Protein AF-A0A6J5DGI9-F1 (afdb_monomer_lite)

Structure (mmCIF, N/CA/C/O backbone):
data_AF-A0A6J5DGI9-F1
#
_entry.id   AF-A0A6J5DGI9-F1
#
loop_
_atom_site.group_PDB
_atom_site.id
_atom_site.type_symbol
_atom_site.label_atom_id
_atom_site.label_alt_id
_atom_site.label_comp_id
_atom_site.label_asym_id
_atom_site.label_entity_id
_atom_site.label_seq_id
_atom_site.pdbx_PDB_ins_code
_atom_site.Cartn_x
_atom_site.Cartn_y
_atom_site.Cartn_z
_atom_site.occupancy
_atom_site.B_iso_or_equiv
_atom_site.auth_seq_id
_atom_site.auth_comp_id
_atom_site.auth_asym_id
_atom_site.auth_atom_id
_atom_site.pdbx_PDB_model_num
ATOM 1 N N . MET A 1 1 ? -1.933 -0.651 -17.925 1.00 82.00 1 MET A N 1
ATOM 2 C CA . MET A 1 1 ? -2.282 -0.351 -16.519 1.00 82.00 1 MET A CA 1
ATOM 3 C C . MET A 1 1 ? -2.747 -1.641 -15.861 1.00 82.00 1 MET A C 1
ATOM 5 O O . MET A 1 1 ? -3.603 -2.305 -16.431 1.00 82.00 1 MET A O 1
ATOM 9 N N . LYS A 1 2 ? -2.146 -2.036 -14.734 1.00 87.12 2 LYS A N 1
ATOM 10 C CA . LYS A 1 2 ? -2.450 -3.298 -14.034 1.00 87.12 2 LYS A CA 1
ATOM 11 C C . LYS A 1 2 ? -3.184 -2.991 -12.734 1.00 87.12 2 LYS A C 1
ATOM 13 O O . LYS A 1 2 ? -2.686 -2.199 -11.944 1.00 87.12 2 LYS A O 1
ATOM 18 N N . THR A 1 3 ? -4.339 -3.611 -12.508 1.00 91.69 3 THR A N 1
ATOM 19 C CA . THR A 1 3 ? -5.128 -3.423 -11.282 1.00 91.69 3 THR A CA 1
ATOM 20 C C . THR A 1 3 ? -5.206 -4.725 -10.499 1.00 91.69 3 THR A C 1
ATOM 22 O O . THR A 1 3 ? -5.517 -5.772 -11.059 1.00 91.69 3 THR A O 1
ATOM 25 N N . ILE A 1 4 ? -4.942 -4.652 -9.199 1.00 93.19 4 ILE A N 1
ATOM 26 C CA . ILE A 1 4 ? -4.924 -5.781 -8.271 1.00 93.19 4 ILE A CA 1
ATOM 27 C C . ILE A 1 4 ? -5.866 -5.451 -7.114 1.00 93.19 4 ILE A C 1
ATOM 29 O O . ILE A 1 4 ? -5.855 -4.335 -6.598 1.00 93.19 4 ILE A O 1
ATOM 33 N N . ARG A 1 5 ? -6.696 -6.413 -6.709 1.00 92.19 5 ARG A N 1
ATOM 34 C CA . ARG A 1 5 ? -7.586 -6.282 -5.549 1.00 92.19 5 ARG A CA 1
ATOM 35 C C . ARG A 1 5 ? -7.073 -7.159 -4.419 1.00 92.19 5 ARG A C 1
ATOM 37 O O . ARG A 1 5 ? -6.754 -8.323 -4.637 1.00 92.19 5 ARG A O 1
ATOM 44 N N . LEU A 1 6 ? -6.993 -6.587 -3.228 1.00 91.94 6 LEU A N 1
ATOM 45 C CA . LEU A 1 6 ? -6.454 -7.208 -2.026 1.00 91.94 6 LEU A CA 1
ATOM 46 C C . LEU A 1 6 ? -7.403 -6.936 -0.857 1.00 91.94 6 LEU A C 1
ATOM 48 O O . LEU A 1 6 ? -8.156 -5.962 -0.864 1.00 91.94 6 LEU A O 1
ATOM 52 N N . LYS A 1 7 ? -7.342 -7.782 0.169 1.00 89.62 7 LYS A N 1
ATOM 53 C CA . LYS A 1 7 ? -8.026 -7.554 1.444 1.00 89.62 7 LYS A CA 1
ATOM 54 C C . LYS A 1 7 ? -6.990 -7.584 2.559 1.00 89.62 7 LYS A C 1
ATOM 56 O O . LYS A 1 7 ? -6.210 -8.533 2.631 1.00 89.62 7 LYS A O 1
ATOM 61 N N . ARG A 1 8 ? -6.955 -6.551 3.401 1.00 84.81 8 ARG A N 1
ATOM 62 C CA . ARG A 1 8 ? -5.990 -6.425 4.503 1.00 84.81 8 ARG A CA 1
ATOM 63 C C . ARG A 1 8 ? -6.703 -5.881 5.732 1.00 84.81 8 ARG A C 1
ATOM 65 O O . ARG A 1 8 ? -7.343 -4.847 5.635 1.00 84.81 8 ARG A O 1
ATOM 72 N N . ASP A 1 9 ? -6.647 -6.599 6.849 1.00 82.38 9 ASP A N 1
ATOM 73 C CA . ASP A 1 9 ? -7.296 -6.213 8.115 1.00 82.38 9 ASP A CA 1
ATOM 74 C C . ASP A 1 9 ? -8.794 -5.862 7.976 1.00 82.38 9 ASP A C 1
ATOM 76 O O . ASP A 1 9 ? -9.307 -4.973 8.644 1.00 82.38 9 ASP A O 1
ATOM 80 N N . GLY A 1 10 ? -9.507 -6.533 7.063 1.00 83.19 10 GLY A N 1
ATOM 81 C CA . GLY A 1 10 ? -10.918 -6.241 6.768 1.00 83.19 10 GLY A CA 1
ATOM 82 C C . GLY A 1 10 ? -11.154 -5.078 5.792 1.00 83.19 10 GLY A C 1
ATOM 83 O O . GLY A 1 10 ? -12.268 -4.936 5.294 1.00 83.19 10 GLY A O 1
ATOM 84 N N . VAL A 1 11 ? -10.113 -4.321 5.437 1.00 86.94 11 VAL A N 1
ATOM 85 C CA . VAL A 1 11 ? -10.137 -3.232 4.451 1.00 86.94 11 VAL A CA 1
ATOM 86 C C . VAL A 1 11 ? -9.982 -3.795 3.041 1.00 86.94 11 VAL A C 1
ATOM 88 O O . VAL A 1 11 ? -9.111 -4.630 2.773 1.00 86.94 11 VAL A O 1
ATOM 91 N N . THR A 1 12 ? -10.829 -3.329 2.126 1.00 92.31 12 THR A N 1
ATOM 92 C CA . THR A 1 12 ? -10.716 -3.644 0.698 1.00 92.31 12 THR A CA 1
ATOM 93 C C . THR A 1 12 ? -9.734 -2.672 0.066 1.00 92.31 12 THR A C 1
ATOM 95 O O . THR A 1 12 ? -9.912 -1.464 0.188 1.00 92.31 12 THR A O 1
ATOM 98 N N . VAL A 1 13 ? -8.700 -3.189 -0.597 1.00 92.94 13 VAL A N 1
ATOM 99 C CA . VAL A 1 13 ? -7.647 -2.381 -1.215 1.00 92.94 13 VAL A CA 1
ATOM 100 C C . VAL A 1 13 ? -7.576 -2.666 -2.711 1.00 92.94 13 VAL A C 1
ATOM 102 O O . VAL A 1 13 ? -7.473 -3.819 -3.132 1.00 92.94 13 VAL A O 1
ATOM 105 N N . ARG A 1 14 ? -7.591 -1.616 -3.526 1.00 93.56 14 ARG A N 1
ATOM 106 C CA . ARG A 1 14 ? -7.374 -1.664 -4.969 1.00 93.56 14 ARG A CA 1
ATOM 107 C C . ARG A 1 14 ? -6.048 -0.988 -5.288 1.00 93.56 14 ARG A C 1
ATOM 109 O O . ARG A 1 14 ? -5.883 0.198 -5.064 1.00 93.56 14 ARG A O 1
ATOM 116 N N . VAL A 1 15 ? -5.112 -1.742 -5.845 1.00 92.69 15 VAL A N 1
ATOM 117 C CA . VAL A 1 15 ? -3.799 -1.246 -6.266 1.00 92.69 15 VAL A CA 1
ATOM 118 C C . VAL A 1 15 ? -3.794 -1.138 -7.782 1.00 92.69 15 VAL A C 1
ATOM 120 O O . VAL A 1 15 ? -3.960 -2.143 -8.469 1.00 92.69 15 VAL A O 1
ATOM 123 N N . SER A 1 16 ? -3.604 0.062 -8.314 1.00 92.62 16 SER A N 1
ATOM 124 C CA . SER A 1 16 ? -3.500 0.331 -9.745 1.00 92.62 16 SER A CA 1
ATOM 125 C C . SER A 1 16 ? -2.090 0.813 -10.077 1.00 92.62 16 SER A C 1
ATOM 127 O O . SER A 1 16 ? -1.633 1.834 -9.576 1.00 92.62 16 SER A O 1
ATOM 129 N N . VAL A 1 17 ? -1.395 0.061 -10.926 1.00 90.56 17 VAL A N 1
ATOM 130 C CA . VAL A 1 17 ? -0.032 0.354 -11.378 1.00 90.56 17 VAL A CA 1
ATOM 131 C C . VAL A 1 17 ? -0.098 0.883 -12.805 1.00 90.56 17 VAL A C 1
ATOM 133 O O . VAL A 1 17 ? -0.455 0.161 -13.750 1.00 90.56 17 VAL A O 1
ATOM 136 N N . ALA A 1 18 ? 0.207 2.164 -12.951 1.00 89.69 18 ALA A N 1
ATOM 137 C CA . ALA A 1 18 ? 0.423 2.828 -14.224 1.00 89.69 18 ALA A CA 1
ATOM 138 C C . ALA A 1 18 ? 1.920 2.757 -14.605 1.00 89.69 18 ALA A C 1
ATOM 140 O O . ALA A 1 18 ? 2.731 2.247 -13.833 1.00 89.69 18 ALA A O 1
ATOM 141 N N . PRO A 1 19 ? 2.321 3.231 -15.799 1.00 86.94 19 PRO A N 1
ATOM 142 C CA . PRO A 1 19 ? 3.721 3.176 -16.227 1.00 86.94 19 PRO A CA 1
ATOM 143 C C . PRO A 1 19 ? 4.695 3.900 -15.285 1.00 86.94 19 PRO A C 1
ATOM 145 O O . PRO A 1 19 ? 5.811 3.432 -15.089 1.00 86.94 19 PRO A O 1
ATOM 148 N N . SER A 1 20 ? 4.279 5.013 -14.678 1.00 89.31 20 SER A N 1
ATOM 149 C CA . SER A 1 20 ? 5.117 5.841 -13.799 1.00 89.31 20 SER A CA 1
ATOM 150 C C . SER A 1 20 ? 4.519 6.091 -12.414 1.00 89.31 20 SER A C 1
ATOM 152 O O . SER A 1 20 ? 5.219 6.614 -11.543 1.00 89.31 20 SER A O 1
ATOM 154 N N . THR A 1 21 ? 3.256 5.720 -12.191 1.00 91.44 21 THR A N 1
ATOM 155 C CA . THR A 1 21 ? 2.521 6.013 -10.959 1.00 91.44 21 THR A CA 1
ATOM 156 C C . THR A 1 21 ? 1.879 4.768 -10.359 1.00 91.44 21 THR A C 1
ATOM 158 O O . THR A 1 21 ? 1.408 3.866 -11.053 1.00 91.44 21 THR A O 1
ATOM 161 N N . LEU A 1 22 ? 1.852 4.736 -9.030 1.00 91.94 22 LEU A N 1
ATOM 162 C CA . LEU A 1 22 ? 1.153 3.747 -8.229 1.00 91.94 22 LEU A CA 1
ATOM 163 C C . LEU A 1 22 ? -0.003 4.443 -7.520 1.00 91.94 22 LEU A C 1
ATOM 165 O O . LEU A 1 22 ? 0.218 5.423 -6.814 1.00 91.94 22 LEU A O 1
ATOM 169 N N . ILE A 1 23 ? -1.208 3.915 -7.687 1.00 92.62 23 ILE A N 1
ATOM 170 C CA . ILE A 1 23 ? -2.427 4.408 -7.046 1.00 92.62 23 ILE A CA 1
ATOM 171 C C . ILE A 1 23 ? -2.974 3.289 -6.165 1.00 92.62 23 ILE A C 1
ATOM 173 O O . ILE A 1 23 ? -3.022 2.131 -6.587 1.00 92.62 23 ILE A O 1
ATOM 177 N N . VAL A 1 24 ? -3.351 3.612 -4.936 1.00 93.06 24 VAL A N 1
ATOM 178 C CA . VAL A 1 24 ? -3.911 2.667 -3.975 1.00 93.06 24 VAL A CA 1
ATOM 179 C C . VAL A 1 24 ? -5.182 3.250 -3.383 1.00 93.06 24 VAL A C 1
ATOM 181 O O . VAL A 1 24 ? -5.123 4.217 -2.631 1.00 93.06 24 VAL A O 1
ATOM 184 N N . ASP A 1 25 ? -6.305 2.601 -3.663 1.00 92.31 25 ASP A N 1
ATOM 185 C CA . ASP A 1 25 ? -7.594 2.922 -3.061 1.00 92.31 25 ASP A CA 1
ATOM 186 C C . ASP A 1 25 ? -7.845 1.951 -1.907 1.00 92.31 25 ASP A C 1
ATOM 188 O O . ASP A 1 25 ? -7.736 0.736 -2.086 1.00 92.31 25 ASP A O 1
ATOM 192 N N . ALA A 1 26 ? -8.190 2.449 -0.726 1.00 92.31 26 ALA A N 1
ATOM 193 C CA . ALA A 1 26 ? -8.499 1.649 0.451 1.00 92.31 26 ALA A CA 1
ATOM 194 C C . ALA A 1 26 ? -9.866 2.036 1.024 1.00 92.31 26 ALA A C 1
ATOM 196 O O . ALA A 1 26 ? -10.146 3.211 1.244 1.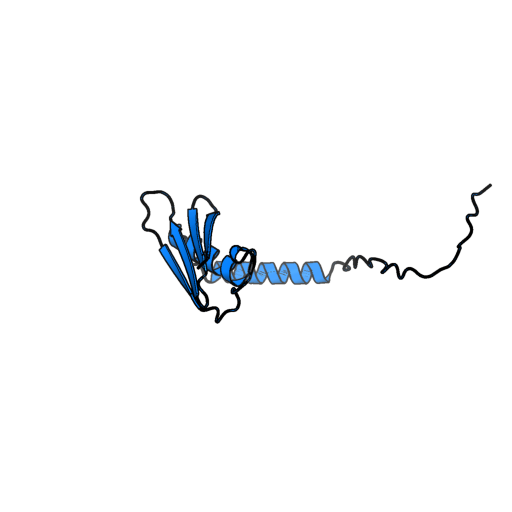00 92.31 26 ALA A O 1
ATOM 197 N N . GLN A 1 27 ? -10.715 1.044 1.296 1.00 91.12 27 GLN A N 1
ATOM 198 C CA . GLN A 1 27 ? -12.065 1.252 1.818 1.00 91.12 27 GLN A CA 1
ATOM 199 C C . GLN A 1 27 ? -12.364 0.311 2.993 1.00 91.12 27 GLN A C 1
ATOM 201 O O . GLN A 1 27 ? -12.282 -0.918 2.869 1.00 91.12 27 GLN A O 1
ATOM 206 N N . CYS A 1 28 ? -12.710 0.891 4.145 1.00 87.31 28 CYS A N 1
ATOM 207 C CA . CYS A 1 28 ? -13.034 0.155 5.367 1.00 87.31 28 CYS A CA 1
ATOM 208 C C . CYS A 1 28 ? -14.544 -0.131 5.454 1.00 87.31 28 CYS A C 1
ATOM 210 O O . CYS A 1 28 ? -15.313 0.630 6.035 1.00 87.31 28 CYS A O 1
ATOM 212 N N . GLY A 1 29 ? -14.984 -1.236 4.851 1.00 83.25 29 GLY A N 1
ATOM 213 C CA . GLY A 1 29 ? -16.409 -1.574 4.761 1.00 83.25 29 GLY A CA 1
ATOM 214 C C . GLY A 1 29 ? -17.153 -0.766 3.692 1.00 83.25 29 GLY A C 1
ATOM 215 O O . GLY A 1 29 ? -16.574 0.074 3.015 1.00 83.25 29 GLY A O 1
ATOM 216 N N . TRP A 1 30 ? -18.441 -1.051 3.499 1.00 77.00 30 TRP A N 1
ATOM 217 C CA . TRP A 1 30 ? -19.216 -0.486 2.382 1.00 77.00 30 TRP A CA 1
ATOM 218 C C . TRP A 1 30 ? -19.647 0.970 2.573 1.00 77.00 30 TRP A C 1
ATOM 220 O O . TRP A 1 30 ? -19.890 1.659 1.589 1.00 77.00 30 TRP A O 1
ATOM 230 N N . PHE A 1 31 ? -19.726 1.436 3.820 1.00 74.56 31 PHE A N 1
ATOM 231 C CA . PHE A 1 31 ? -20.199 2.783 4.154 1.00 74.56 31 PHE A CA 1
ATOM 232 C C . PHE A 1 31 ? -19.069 3.796 4.361 1.00 74.56 31 PHE A C 1
ATOM 234 O O . PHE A 1 31 ? -19.334 4.992 4.438 1.00 74.56 31 PHE A O 1
ATOM 241 N N . ALA A 1 32 ? -17.818 3.340 4.481 1.00 78.06 32 ALA A N 1
ATOM 242 C CA . ALA A 1 32 ? -16.691 4.247 4.627 1.00 78.06 32 ALA A CA 1
ATOM 243 C C . ALA A 1 32 ? -16.318 4.862 3.279 1.00 78.06 32 ALA A C 1
ATOM 245 O O . ALA A 1 32 ? -16.304 4.179 2.249 1.00 78.06 32 ALA A O 1
ATOM 246 N N . GLU A 1 33 ? -15.969 6.144 3.319 1.00 80.69 33 GLU A N 1
ATOM 247 C CA . GLU A 1 33 ? -15.429 6.858 2.172 1.00 80.69 33 GLU A CA 1
ATOM 248 C C . GLU A 1 33 ? -14.099 6.215 1.736 1.00 80.69 33 GLU A C 1
ATOM 250 O O . GLU A 1 33 ? -13.232 5.962 2.583 1.00 80.69 33 GLU A O 1
ATOM 255 N N . PRO A 1 34 ? -13.936 5.890 0.442 1.00 85.31 34 PRO A N 1
ATOM 256 C CA . PRO A 1 34 ? -12.700 5.315 -0.061 1.00 85.31 34 PRO A CA 1
ATOM 257 C C . PRO A 1 34 ? -11.570 6.347 0.002 1.00 85.31 34 PRO A C 1
ATOM 259 O O . PRO A 1 34 ? -11.687 7.458 -0.507 1.00 85.31 34 PRO A O 1
ATOM 262 N N . MET A 1 35 ? -10.449 5.955 0.597 1.00 87.31 35 MET A N 1
ATOM 263 C CA . MET A 1 35 ? -9.232 6.760 0.660 1.00 87.31 35 MET A CA 1
ATOM 264 C C . MET A 1 35 ? -8.324 6.408 -0.508 1.00 87.31 35 MET A C 1
ATOM 266 O O . MET A 1 35 ? -8.089 5.230 -0.763 1.00 87.31 35 MET A O 1
ATOM 270 N N . THR A 1 36 ? -7.796 7.417 -1.195 1.00 90.12 36 THR A N 1
ATOM 271 C CA . THR A 1 36 ? -6.909 7.233 -2.351 1.00 90.12 36 THR A CA 1
ATOM 272 C C . THR A 1 36 ? -5.530 7.793 -2.043 1.00 90.12 36 THR A C 1
ATOM 274 O O . THR A 1 36 ? -5.382 8.984 -1.784 1.00 90.12 36 THR A O 1
ATOM 277 N N . GLU A 1 37 ? -4.512 6.941 -2.114 1.00 89.31 37 GLU A N 1
ATOM 278 C CA . GLU A 1 37 ? -3.109 7.335 -2.049 1.00 89.31 37 GLU A CA 1
ATOM 279 C C . GLU A 1 37 ? -2.455 7.176 -3.413 1.00 89.31 37 GLU A C 1
ATOM 281 O O . GLU A 1 37 ? -2.674 6.183 -4.108 1.00 89.31 37 GLU A O 1
ATOM 286 N N . TYR A 1 38 ? -1.576 8.104 -3.771 1.00 90.75 38 TYR A N 1
ATOM 287 C CA . TYR A 1 38 ? -0.774 7.980 -4.978 1.00 90.75 38 TYR A CA 1
ATOM 288 C C . TYR A 1 38 ? 0.703 8.214 -4.683 1.00 90.75 38 TYR A C 1
ATOM 290 O O . TYR A 1 38 ? 1.078 8.949 -3.769 1.00 90.75 38 TYR A O 1
ATOM 298 N N . ARG A 1 39 ? 1.563 7.565 -5.469 1.00 90.62 39 ARG A N 1
ATOM 299 C CA . ARG A 1 39 ? 3.007 7.782 -5.428 1.00 90.62 39 ARG A CA 1
ATOM 300 C C . ARG A 1 39 ? 3.628 7.571 -6.798 1.00 90.62 39 ARG A C 1
ATOM 302 O O . ARG A 1 39 ? 3.355 6.577 -7.472 1.00 90.62 39 ARG A O 1
ATOM 309 N N . GLU A 1 40 ? 4.507 8.481 -7.187 1.00 91.12 40 GLU A N 1
ATOM 310 C CA . GLU A 1 40 ? 5.329 8.319 -8.382 1.00 91.12 40 GLU A CA 1
ATOM 311 C C . GLU A 1 40 ? 6.454 7.311 -8.123 1.00 91.12 40 GLU A C 1
ATOM 313 O O . GLU A 1 40 ? 7.058 7.282 -7.049 1.00 91.12 40 GLU A O 1
ATOM 318 N N . HIS A 1 41 ? 6.726 6.462 -9.110 1.00 86.50 41 HIS A N 1
ATOM 319 C CA . HIS A 1 41 ? 7.798 5.469 -9.051 1.00 86.50 41 HIS A CA 1
ATOM 320 C C . HIS A 1 41 ? 8.701 5.485 -10.292 1.00 86.50 41 HIS A C 1
ATOM 322 O O . HIS A 1 41 ? 9.553 4.610 -10.422 1.00 86.50 41 HIS A O 1
ATOM 328 N N . GLY A 1 42 ? 8.495 6.417 -11.232 1.00 85.75 42 GLY A N 1
ATOM 329 C CA . GLY A 1 42 ? 9.401 6.651 -12.366 1.00 85.75 42 GLY A CA 1
ATOM 330 C C . GLY A 1 42 ? 9.708 5.416 -13.223 1.00 85.75 42 GLY A C 1
ATOM 331 O O . GLY A 1 42 ? 10.820 5.278 -13.714 1.00 85.75 42 GLY A O 1
ATOM 332 N N . GLY A 1 43 ? 8.767 4.473 -13.353 1.00 83.38 43 GLY A N 1
ATOM 333 C CA . GLY A 1 43 ? 8.988 3.221 -14.093 1.00 83.38 43 GLY A CA 1
ATOM 334 C C . GLY A 1 43 ? 9.519 2.040 -13.274 1.00 83.38 43 GLY A C 1
ATOM 335 O O . GLY A 1 43 ? 9.511 0.924 -13.777 1.00 83.38 43 GLY A O 1
ATOM 336 N N . ALA A 1 44 ? 9.870 2.213 -11.994 1.00 79.94 44 ALA A N 1
ATOM 337 C CA . ALA A 1 44 ? 10.423 1.135 -11.157 1.00 79.94 44 ALA A CA 1
ATOM 338 C C . ALA A 1 44 ? 9.499 -0.088 -10.958 1.00 79.94 44 ALA A C 1
ATOM 340 O O . ALA A 1 44 ? 9.962 -1.158 -10.57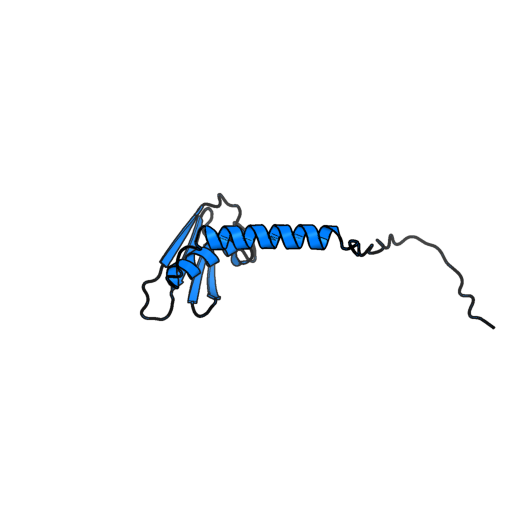1 1.00 79.94 44 ALA A O 1
ATOM 341 N N . LEU A 1 45 ? 8.192 0.062 -11.198 1.00 81.38 45 LEU A N 1
ATOM 342 C CA . LEU A 1 45 ? 7.206 -1.022 -11.129 1.00 81.38 45 LEU A CA 1
ATOM 343 C C . LEU A 1 45 ? 6.766 -1.530 -12.512 1.00 81.38 45 LEU A C 1
ATOM 345 O O . LEU A 1 45 ? 5.923 -2.428 -12.591 1.00 81.38 45 LEU A O 1
ATOM 349 N N . ALA A 1 46 ? 7.310 -0.979 -13.601 1.00 77.12 46 ALA A N 1
ATOM 350 C CA . ALA A 1 46 ? 7.005 -1.432 -14.951 1.00 77.12 46 ALA A CA 1
ATOM 351 C C . ALA A 1 46 ? 7.598 -2.832 -15.180 1.00 77.12 46 ALA A C 1
ATOM 353 O O . ALA A 1 46 ? 8.778 -3.066 -14.938 1.00 77.12 46 ALA A O 1
ATOM 354 N N . GLY A 1 47 ? 6.768 -3.778 -15.626 1.00 77.94 47 GLY A N 1
ATOM 355 C CA . GLY A 1 47 ? 7.200 -5.154 -15.905 1.00 77.94 47 GLY A CA 1
ATOM 356 C C . GLY A 1 47 ? 7.372 -6.054 -14.676 1.00 77.94 47 GLY A C 1
ATOM 357 O O . GLY A 1 47 ? 7.768 -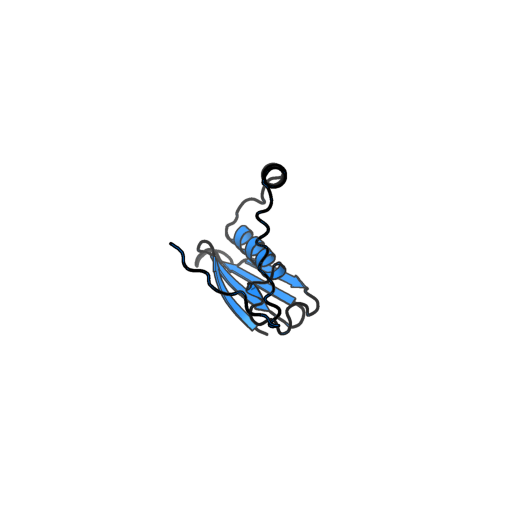7.203 -14.826 1.00 77.94 47 GLY A O 1
ATOM 358 N N . VAL A 1 48 ? 7.049 -5.582 -13.467 1.00 84.50 48 VAL A N 1
ATOM 359 C CA . VAL A 1 48 ? 7.086 -6.426 -12.264 1.00 84.50 48 VAL A CA 1
ATOM 360 C C . VAL A 1 48 ? 5.863 -7.352 -12.232 1.00 84.50 48 VAL A C 1
ATOM 362 O O . VAL A 1 48 ? 4.714 -6.901 -12.290 1.00 84.50 48 VAL A O 1
ATOM 365 N N . ASP A 1 49 ? 6.094 -8.657 -12.076 1.00 84.56 49 ASP A N 1
ATOM 366 C CA . ASP A 1 49 ? 5.022 -9.664 -12.036 1.00 84.56 49 ASP A CA 1
ATOM 367 C C . ASP A 1 49 ? 4.082 -9.491 -10.838 1.00 84.56 49 ASP A C 1
ATOM 369 O O . ASP A 1 49 ? 2.872 -9.704 -10.953 1.00 84.56 49 ASP A O 1
ATOM 373 N N . ARG A 1 50 ? 4.619 -9.065 -9.691 1.00 86.31 50 ARG A N 1
ATOM 374 C CA . ARG A 1 50 ? 3.882 -8.862 -8.431 1.00 86.31 50 ARG A CA 1
ATOM 375 C C . ARG A 1 50 ? 4.217 -7.511 -7.788 1.00 86.31 50 ARG A C 1
ATOM 377 O O . ARG A 1 50 ? 4.934 -7.464 -6.783 1.00 86.31 50 ARG A O 1
ATOM 384 N N . PRO A 1 51 ? 3.758 -6.391 -8.370 1.00 84.56 51 PRO A N 1
ATOM 385 C CA . PRO A 1 51 ? 4.106 -5.056 -7.891 1.00 84.56 51 PRO A CA 1
ATOM 386 C C . PRO A 1 51 ? 3.615 -4.804 -6.459 1.00 84.56 51 PRO A C 1
ATOM 388 O O . PRO A 1 51 ? 4.276 -4.091 -5.712 1.00 84.56 51 PRO A O 1
ATOM 391 N N . GLU A 1 52 ? 2.533 -5.452 -6.026 1.00 85.31 52 GLU A N 1
ATOM 392 C CA . GLU A 1 52 ? 1.993 -5.399 -4.665 1.00 85.31 52 GLU A CA 1
ATOM 393 C C . GLU A 1 52 ? 2.939 -5.967 -3.596 1.00 85.31 52 GLU A C 1
ATOM 395 O O . GLU A 1 52 ? 2.813 -5.642 -2.415 1.00 85.31 52 GLU A O 1
ATOM 400 N N . GLN A 1 53 ? 3.901 -6.808 -3.990 1.00 87.31 53 GLN A N 1
ATOM 401 C CA . GLN A 1 53 ? 4.870 -7.393 -3.063 1.00 87.31 53 GLN A CA 1
ATOM 402 C C . GLN A 1 53 ? 6.098 -6.506 -2.838 1.00 87.31 53 GLN A C 1
ATOM 404 O O . GLN A 1 53 ? 6.856 -6.751 -1.891 1.00 87.31 53 GLN A O 1
ATOM 409 N N . THR A 1 54 ? 6.276 -5.476 -3.668 1.00 88.25 54 THR A N 1
ATOM 410 C CA . THR A 1 54 ? 7.401 -4.543 -3.576 1.00 88.25 54 THR A CA 1
ATOM 411 C C . THR A 1 54 ? 7.324 -3.703 -2.297 1.00 88.25 54 THR A C 1
ATOM 413 O O . THR A 1 54 ? 6.227 -3.417 -1.805 1.00 88.25 54 THR A O 1
ATOM 416 N N . PRO A 1 55 ? 8.471 -3.283 -1.730 1.00 84.31 55 PRO A N 1
ATOM 417 C CA . PRO A 1 55 ? 8.489 -2.476 -0.510 1.00 84.31 55 PRO A CA 1
ATOM 418 C C . PRO A 1 55 ? 7.745 -1.146 -0.684 1.00 84.31 55 PRO A C 1
ATOM 420 O O . PRO A 1 55 ? 7.030 -0.725 0.223 1.00 84.31 55 PRO A O 1
ATOM 423 N N . LEU A 1 56 ? 7.840 -0.528 -1.868 1.00 86.50 56 LEU A N 1
ATOM 424 C CA . LEU A 1 56 ? 7.132 0.711 -2.191 1.00 86.50 56 LEU A CA 1
ATOM 425 C C . LEU A 1 56 ? 5.613 0.511 -2.140 1.00 86.50 56 LEU A C 1
ATOM 427 O O . LEU A 1 56 ? 4.923 1.269 -1.456 1.00 86.50 56 LEU A O 1
ATOM 431 N N . ALA A 1 57 ? 5.094 -0.527 -2.804 1.00 87.69 57 ALA A N 1
ATOM 432 C CA . ALA A 1 57 ? 3.661 -0.798 -2.799 1.00 87.69 57 ALA A CA 1
ATOM 433 C C . ALA A 1 57 ? 3.158 -1.214 -1.416 1.00 87.69 57 ALA A C 1
ATOM 435 O O . ALA A 1 57 ? 2.123 -0.726 -0.977 1.00 87.69 57 ALA A O 1
ATOM 436 N N . LYS A 1 58 ? 3.906 -2.046 -0.682 1.00 89.62 58 LYS A N 1
ATOM 437 C CA . LYS A 1 58 ? 3.549 -2.439 0.690 1.00 89.62 58 LYS A CA 1
ATOM 438 C C . LYS A 1 58 ? 3.432 -1.245 1.632 1.00 89.62 58 LYS A C 1
ATOM 440 O O . LYS A 1 58 ? 2.509 -1.230 2.446 1.00 89.62 58 LYS A O 1
ATOM 445 N N . ALA A 1 59 ? 4.342 -0.277 1.520 1.00 86.56 59 ALA A N 1
ATOM 446 C CA . ALA A 1 59 ? 4.311 0.945 2.316 1.00 86.56 59 ALA A CA 1
ATOM 447 C C . ALA A 1 59 ? 3.098 1.817 1.963 1.00 86.56 59 ALA A C 1
ATOM 449 O O . ALA A 1 59 ? 2.391 2.264 2.862 1.00 86.56 59 ALA A O 1
ATOM 450 N N . LEU A 1 60 ? 2.812 1.998 0.668 1.00 89.62 60 LEU A N 1
ATOM 451 C CA . LEU A 1 60 ? 1.658 2.782 0.219 1.00 89.62 60 LEU A CA 1
ATOM 452 C C . LEU A 1 60 ? 0.327 2.119 0.612 1.00 89.62 60 LEU A C 1
ATOM 454 O O . LEU A 1 60 ? -0.573 2.789 1.105 1.00 89.62 60 LEU A O 1
ATOM 458 N N . ILE A 1 61 ? 0.232 0.791 0.486 1.00 90.19 61 ILE A N 1
ATOM 459 C CA . ILE A 1 61 ? -0.918 0.001 0.950 1.00 90.19 61 ILE A CA 1
ATOM 460 C C . ILE A 1 61 ? -1.104 0.140 2.459 1.00 90.19 61 ILE A C 1
ATOM 462 O O . ILE A 1 61 ? -2.232 0.299 2.908 1.00 90.19 61 ILE A O 1
ATOM 466 N N . ALA A 1 62 ? -0.030 0.066 3.249 1.00 87.44 62 ALA A N 1
ATOM 467 C CA . ALA A 1 62 ? -0.128 0.231 4.697 1.00 87.44 62 ALA A CA 1
ATOM 468 C C . ALA A 1 62 ? -0.650 1.629 5.066 1.00 87.44 62 ALA A C 1
ATOM 470 O O . ALA A 1 62 ? -1.600 1.730 5.833 1.00 87.44 62 ALA A O 1
ATOM 471 N N . ALA A 1 63 ? -0.108 2.682 4.446 1.00 86.62 63 ALA A N 1
ATOM 472 C CA . ALA A 1 63 ? -0.556 4.055 4.672 1.00 86.62 63 ALA A CA 1
ATOM 473 C C . ALA A 1 63 ? -2.034 4.266 4.297 1.00 86.62 63 ALA A C 1
ATOM 475 O O . ALA A 1 63 ? -2.785 4.856 5.074 1.00 86.62 63 ALA A O 1
ATOM 476 N N . ALA A 1 64 ? -2.464 3.741 3.144 1.00 88.38 64 ALA A N 1
ATOM 477 C CA . ALA A 1 64 ? -3.854 3.816 2.698 1.00 88.38 64 ALA A CA 1
ATOM 478 C C . ALA A 1 64 ? -4.800 3.065 3.651 1.00 88.38 64 ALA A C 1
ATOM 480 O O . ALA A 1 64 ? -5.864 3.572 4.001 1.00 88.38 64 ALA A O 1
ATOM 481 N N . VAL A 1 65 ? -4.397 1.878 4.119 1.00 88.50 65 VAL A N 1
ATOM 482 C CA . VAL A 1 65 ? -5.166 1.077 5.087 1.00 88.50 65 VAL A CA 1
ATOM 483 C C . VAL A 1 65 ? -5.275 1.786 6.433 1.00 88.50 65 VAL A C 1
ATOM 485 O O . VAL A 1 65 ? -6.371 1.860 6.983 1.00 88.50 65 VAL A O 1
ATOM 488 N N . ASP A 1 66 ? -4.181 2.341 6.954 1.00 86.19 66 ASP A N 1
ATOM 489 C CA . ASP A 1 66 ? -4.198 3.049 8.235 1.00 86.19 66 ASP A CA 1
ATOM 490 C C . ASP A 1 66 ? -5.080 4.307 8.171 1.00 86.19 66 ASP A C 1
ATOM 492 O O . ASP A 1 66 ? -5.872 4.541 9.090 1.00 86.19 66 ASP A O 1
ATOM 496 N N . ARG A 1 67 ? -5.036 5.061 7.060 1.00 84.06 67 ARG A N 1
ATOM 497 C CA . ARG A 1 67 ? -5.944 6.199 6.820 1.00 84.06 67 ARG A CA 1
ATOM 498 C C . ARG A 1 67 ? -7.403 5.763 6.688 1.00 84.06 67 ARG A C 1
ATOM 500 O O . ARG A 1 67 ? -8.264 6.355 7.335 1.00 84.06 67 ARG A O 1
ATOM 507 N N . ALA A 1 68 ? -7.687 4.710 5.920 1.00 86.06 68 ALA A N 1
ATOM 508 C CA . ALA A 1 68 ? -9.044 4.179 5.758 1.00 86.06 68 ALA A CA 1
ATOM 509 C C . ALA A 1 68 ? -9.634 3.662 7.081 1.00 86.06 68 ALA A C 1
ATOM 511 O O . ALA A 1 68 ? -10.832 3.784 7.324 1.00 86.06 68 ALA A O 1
ATOM 512 N N . MET A 1 69 ? -8.790 3.121 7.960 1.00 84.38 69 MET A N 1
ATOM 513 C CA . MET A 1 69 ? -9.166 2.676 9.305 1.00 84.38 69 MET A CA 1
ATOM 514 C C . MET A 1 69 ? -9.281 3.827 10.312 1.00 84.38 69 MET A C 1
ATOM 516 O O . MET A 1 69 ? -9.603 3.573 11.472 1.00 84.38 69 MET A O 1
ATOM 520 N N . ARG A 1 70 ? -8.984 5.074 9.908 1.00 79.69 70 ARG A N 1
ATOM 521 C CA . ARG A 1 70 ? -8.841 6.238 10.800 1.00 79.69 70 ARG A CA 1
ATOM 522 C C . ARG A 1 70 ? -7.950 5.935 12.006 1.00 79.69 70 ARG A C 1
ATOM 524 O O . ARG A 1 70 ? -8.174 6.456 13.099 1.00 79.69 70 ARG A O 1
ATOM 531 N N . ARG A 1 71 ? -6.944 5.072 11.825 1.00 69.88 71 ARG A N 1
ATOM 532 C CA . ARG A 1 71 ? -5.968 4.824 12.881 1.00 69.88 71 ARG A CA 1
ATOM 533 C C . ARG A 1 71 ? -5.238 6.143 13.128 1.00 69.88 71 ARG A C 1
ATOM 535 O O . ARG A 1 71 ? -4.859 6.803 12.156 1.00 69.88 71 ARG A O 1
ATOM 542 N N . PRO A 1 72 ? -5.062 6.558 14.393 1.00 63.50 72 PRO A N 1
ATOM 543 C CA . PRO A 1 72 ? -4.279 7.746 14.677 1.00 63.50 72 PRO A CA 1
ATOM 544 C C . PRO A 1 72 ? -2.900 7.571 14.039 1.00 63.50 72 PRO A C 1
ATOM 546 O O . PRO A 1 72 ? -2.338 6.471 14.052 1.00 63.50 72 PRO A O 1
ATOM 549 N N . ALA A 1 73 ? -2.366 8.644 13.449 1.00 62.50 73 ALA A N 1
ATOM 550 C CA . ALA A 1 73 ? -0.974 8.645 13.027 1.00 62.50 73 ALA A CA 1
ATOM 551 C C . ALA A 1 73 ? -0.140 8.186 14.229 1.00 62.50 73 ALA A C 1
ATOM 553 O O . ALA A 1 73 ? -0.280 8.776 15.302 1.00 62.50 73 ALA A O 1
ATOM 554 N N . ARG A 1 74 ? 0.656 7.113 14.063 1.00 63.31 74 ARG A N 1
ATOM 555 C CA . ARG A 1 74 ? 1.496 6.573 15.144 1.00 63.31 74 ARG A CA 1
ATOM 556 C C . ARG A 1 74 ? 2.189 7.735 15.832 1.00 63.31 74 ARG A C 1
ATOM 558 O O . ARG A 1 74 ? 2.879 8.515 15.158 1.00 63.31 74 ARG A O 1
ATOM 565 N N . SER A 1 75 ? 1.931 7.867 17.128 1.00 68.81 75 SER A N 1
ATOM 566 C CA . SER A 1 75 ? 2.427 8.983 17.915 1.00 68.81 75 SER A CA 1
ATOM 567 C C . SER A 1 75 ? 3.957 8.998 17.857 1.00 68.81 75 SER A C 1
ATOM 569 O O . SER A 1 75 ? 4.593 7.982 17.565 1.00 68.81 75 SER A O 1
ATOM 571 N N . ALA A 1 76 ? 4.578 10.148 18.128 1.00 68.44 76 ALA A N 1
ATOM 572 C CA . ALA A 1 76 ? 6.039 10.214 18.229 1.00 68.44 76 ALA A CA 1
ATOM 573 C C . ALA A 1 76 ? 6.580 9.186 19.245 1.00 68.44 76 ALA A C 1
ATOM 575 O O . ALA A 1 76 ? 7.651 8.623 19.043 1.00 68.44 76 ALA A O 1
ATOM 576 N N . PHE A 1 77 ? 5.789 8.883 20.279 1.00 70.25 77 PHE A N 1
ATOM 577 C CA . PHE A 1 77 ? 6.078 7.850 21.265 1.00 70.25 77 PHE A CA 1
ATOM 578 C C . PHE A 1 77 ? 6.076 6.435 20.667 1.00 70.25 77 PHE A C 1
ATOM 580 O O . PHE A 1 77 ? 7.029 5.694 20.880 1.00 70.25 77 PHE A O 1
ATOM 587 N N . ASP A 1 78 ? 5.078 6.076 19.855 1.00 71.12 78 ASP A N 1
ATOM 588 C CA . ASP A 1 78 ? 5.025 4.749 19.218 1.00 71.12 78 ASP A CA 1
ATOM 589 C C . ASP A 1 78 ? 6.226 4.514 18.291 1.00 71.12 78 ASP A C 1
ATOM 591 O O . ASP A 1 78 ? 6.789 3.421 18.261 1.00 71.12 78 ASP A O 1
ATOM 595 N N . ARG A 1 79 ? 6.659 5.556 17.567 1.00 74.75 79 ARG A N 1
ATOM 596 C CA . ARG A 1 79 ? 7.860 5.494 16.715 1.00 74.75 79 ARG A CA 1
ATOM 597 C C . ARG A 1 79 ? 9.129 5.288 17.539 1.00 74.75 79 ARG A C 1
ATOM 599 O O . ARG A 1 79 ? 9.947 4.448 17.181 1.00 74.75 79 ARG A O 1
ATOM 606 N N . LEU A 1 80 ? 9.257 6.002 18.658 1.00 76.75 80 LEU A N 1
ATOM 607 C CA . LEU A 1 80 ? 10.366 5.817 19.597 1.00 76.75 80 LEU A CA 1
ATOM 608 C C . LEU A 1 80 ? 10.375 4.404 20.191 1.00 76.75 80 LEU A C 1
ATOM 610 O O . LEU A 1 80 ? 11.441 3.811 20.337 1.00 76.75 80 LEU A O 1
ATOM 614 N N . CYS A 1 81 ? 9.208 3.834 20.504 1.00 74.06 81 CYS A N 1
ATOM 615 C CA . CYS A 1 81 ? 9.106 2.449 20.958 1.00 74.06 81 CYS A CA 1
ATOM 616 C C . CYS A 1 81 ? 9.575 1.463 19.881 1.00 74.06 81 CYS A C 1
ATOM 618 O O . CYS A 1 81 ? 10.346 0.559 20.197 1.00 74.06 81 CYS A O 1
ATOM 620 N N . ASP A 1 82 ? 9.162 1.641 18.624 1.00 79.19 82 ASP A N 1
ATOM 621 C CA . ASP A 1 82 ? 9.621 0.805 17.508 1.00 79.19 82 ASP A CA 1
ATOM 622 C C . ASP A 1 82 ? 11.146 0.901 17.312 1.00 79.19 82 ASP A C 1
ATOM 624 O O . ASP A 1 82 ? 11.807 -0.126 17.146 1.00 79.19 82 ASP A O 1
ATOM 628 N N . GLU A 1 83 ? 11.719 2.106 17.386 1.00 79.88 83 GLU A N 1
ATOM 629 C CA . GLU A 1 83 ? 13.168 2.343 17.297 1.00 79.88 83 GLU A CA 1
ATOM 630 C C . GLU A 1 83 ? 13.927 1.673 18.452 1.00 79.88 83 GLU A C 1
ATOM 632 O O . GLU A 1 83 ? 14.881 0.927 18.222 1.00 79.88 83 GLU A O 1
ATOM 637 N N . LEU A 1 84 ? 13.454 1.838 19.691 1.00 77.88 84 LEU A N 1
ATOM 638 C CA . LEU A 1 84 ? 14.013 1.171 20.872 1.00 77.88 84 LEU A CA 1
ATOM 639 C C . LEU A 1 84 ? 13.915 -0.354 20.774 1.00 77.88 84 LEU A C 1
ATOM 641 O O . LEU A 1 84 ? 14.839 -1.067 21.174 1.00 77.88 84 LEU A O 1
ATOM 645 N N . HIS A 1 85 ? 12.813 -0.881 20.240 1.00 77.94 85 HIS A N 1
ATOM 646 C CA . HIS A 1 85 ? 12.652 -2.313 20.019 1.00 77.94 85 HIS A CA 1
ATOM 647 C C . HIS A 1 85 ? 13.573 -2.830 18.913 1.00 77.94 85 HIS A C 1
ATOM 649 O O . HIS A 1 85 ? 14.170 -3.894 19.092 1.00 77.94 85 HIS A O 1
ATOM 655 N N . ALA A 1 86 ? 13.738 -2.086 17.820 1.00 73.94 86 ALA A N 1
ATOM 656 C CA . ALA A 1 86 ? 14.672 -2.412 16.749 1.00 73.94 86 ALA A CA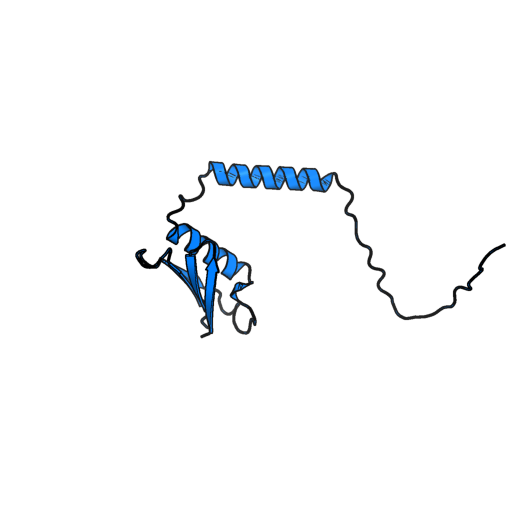 1
ATOM 657 C C . ALA A 1 86 ? 16.122 -2.405 17.252 1.00 73.94 86 ALA A C 1
ATOM 659 O O . ALA A 1 86 ? 16.861 -3.354 16.993 1.00 73.94 86 ALA A O 1
ATOM 660 N N . GLU A 1 87 ? 16.515 -1.409 18.050 1.00 73.44 87 GLU A N 1
ATOM 661 C CA . GLU A 1 87 ? 17.826 -1.376 18.701 1.00 73.44 87 GLU A CA 1
ATOM 662 C C . GLU A 1 87 ? 18.014 -2.537 19.676 1.00 73.44 87 GLU A C 1
ATOM 664 O O . GLU A 1 87 ? 19.056 -3.195 19.678 1.00 73.44 87 GLU A O 1
ATOM 669 N N . ARG A 1 88 ? 17.006 -2.830 20.503 1.00 72.69 88 ARG A N 1
ATOM 670 C CA . ARG A 1 88 ? 17.058 -3.947 21.450 1.00 72.69 88 ARG A CA 1
ATOM 671 C C . ARG A 1 88 ? 17.191 -5.280 20.719 1.00 72.69 88 ARG A C 1
ATOM 673 O O . ARG A 1 88 ? 17.986 -6.115 21.143 1.00 72.69 88 ARG A O 1
ATOM 680 N N . GLN A 1 89 ? 16.470 -5.472 19.617 1.00 72.56 89 GLN A N 1
ATOM 681 C CA . GLN A 1 89 ? 16.606 -6.649 18.760 1.00 72.56 89 GLN A CA 1
ATOM 682 C C . GLN A 1 89 ? 17.976 -6.696 18.080 1.00 72.56 89 GLN A C 1
ATOM 684 O O . GLN A 1 89 ? 18.599 -7.753 18.080 1.00 72.56 89 GLN A O 1
ATOM 689 N N . ALA A 1 90 ? 18.494 -5.576 17.569 1.00 70.44 90 ALA A N 1
ATOM 690 C CA . ALA A 1 90 ? 19.823 -5.503 16.966 1.00 70.44 90 ALA A CA 1
ATOM 691 C C . ALA A 1 90 ? 20.922 -5.876 17.973 1.00 70.44 90 ALA A C 1
ATOM 693 O O . ALA A 1 90 ? 21.779 -6.704 17.672 1.00 70.44 90 ALA A O 1
ATOM 694 N N . ARG A 1 91 ? 20.845 -5.356 19.204 1.00 64.06 91 ARG A N 1
ATOM 695 C CA . ARG A 1 91 ? 21.771 -5.692 20.298 1.00 64.06 91 ARG A CA 1
ATOM 696 C C . ARG A 1 91 ? 21.626 -7.148 20.753 1.00 64.06 91 ARG A C 1
ATOM 698 O O . ARG A 1 91 ? 22.625 -7.812 21.013 1.00 64.06 91 ARG A O 1
ATOM 705 N N . GLN A 1 92 ? 20.406 -7.684 20.799 1.00 63.81 92 GLN A N 1
ATOM 706 C CA . GLN A 1 92 ? 20.165 -9.098 21.117 1.00 63.81 92 GLN A CA 1
ATOM 707 C C . GLN A 1 92 ? 20.626 -10.052 20.005 1.00 63.81 92 GLN A C 1
ATOM 709 O O . GLN A 1 92 ? 21.063 -11.165 20.295 1.00 63.81 92 GLN A O 1
ATOM 714 N N . CYS A 1 93 ? 20.549 -9.637 18.741 1.00 54.59 93 CYS A N 1
ATOM 715 C CA . CYS A 1 93 ? 21.068 -10.384 17.598 1.00 54.59 93 CYS A CA 1
ATOM 716 C C . CYS A 1 93 ? 22.595 -10.282 17.489 1.00 54.59 93 CYS A C 1
ATOM 718 O O . CYS A 1 93 ? 23.219 -11.257 17.086 1.00 54.59 93 CYS A O 1
ATOM 720 N N . ALA A 1 94 ? 23.204 -9.169 17.912 1.00 55.09 94 ALA A N 1
ATOM 721 C CA . ALA A 1 94 ? 24.659 -9.014 17.987 1.00 55.09 94 ALA A CA 1
ATOM 722 C C . ALA A 1 94 ? 25.312 -9.963 19.014 1.00 55.09 94 ALA A C 1
ATOM 724 O O . ALA A 1 94 ? 26.467 -10.342 18.852 1.00 55.09 94 ALA A O 1
ATOM 725 N N . GLY A 1 95 ? 24.567 -10.387 20.043 1.00 51.62 95 GLY A N 1
ATOM 726 C CA . GLY A 1 95 ? 25.006 -11.384 21.028 1.00 51.62 95 GLY A CA 1
ATOM 727 C C . GLY A 1 95 ? 24.712 -12.843 20.653 1.00 51.62 95 GLY A C 1
ATOM 728 O O . GLY A 1 95 ? 25.083 -13.748 21.399 1.00 51.62 95 GLY A O 1
ATOM 729 N N . LYS A 1 96 ? 24.038 -13.105 19.526 1.00 53.28 96 LYS A N 1
ATOM 730 C CA . LYS A 1 96 ? 23.809 -14.469 19.031 1.00 53.28 96 LYS A CA 1
ATOM 731 C C . LYS A 1 96 ? 24.839 -14.762 17.943 1.00 53.28 96 LYS A C 1
ATOM 733 O O . LYS A 1 96 ? 24.897 -14.004 16.977 1.00 53.28 96 LYS A O 1
ATOM 738 N N . PRO A 1 97 ? 25.621 -15.856 18.028 1.00 47.00 97 PRO A N 1
ATOM 739 C CA . PRO A 1 97 ? 26.432 -16.265 16.895 1.00 47.00 97 PRO A CA 1
ATOM 740 C C . PRO A 1 97 ? 25.482 -16.476 15.720 1.00 47.00 97 PRO A C 1
ATOM 742 O O . PRO A 1 97 ? 24.549 -17.284 15.802 1.00 47.00 97 PRO A O 1
ATOM 745 N N . LEU A 1 98 ? 25.687 -15.709 14.647 1.00 54.69 98 LEU A N 1
ATOM 746 C CA . LEU A 1 98 ? 25.069 -15.969 13.358 1.00 54.69 98 LEU A CA 1
ATOM 747 C C . LEU A 1 98 ? 25.310 -17.451 13.079 1.00 54.69 98 LEU A C 1
ATOM 749 O O . LEU A 1 98 ? 26.443 -17.862 12.828 1.00 54.69 98 LEU A O 1
ATOM 753 N N . ARG A 1 99 ? 24.256 -18.274 13.135 1.00 51.91 99 ARG A N 1
ATOM 754 C CA . ARG A 1 99 ? 24.273 -19.573 12.468 1.00 51.91 99 ARG A CA 1
ATOM 755 C C . ARG A 1 99 ? 24.326 -19.251 10.980 1.00 51.91 99 ARG A C 1
ATOM 757 O O . ARG A 1 99 ? 23.308 -19.262 10.297 1.00 51.91 99 ARG A O 1
ATOM 764 N N . MET A 1 100 ? 25.514 -18.886 10.501 1.00 48.06 100 MET A N 1
ATOM 765 C CA . MET A 1 100 ? 25.847 -18.925 9.095 1.00 48.06 100 MET A CA 1
ATOM 766 C C . MET A 1 100 ? 25.612 -20.371 8.693 1.00 48.06 100 MET A C 1
ATOM 768 O O . MET A 1 100 ? 26.417 -21.254 8.983 1.00 48.06 100 MET A O 1
ATOM 772 N N . ALA A 1 101 ? 24.469 -20.629 8.066 1.00 51.16 101 ALA A N 1
ATOM 773 C CA . ALA A 1 101 ? 24.317 -21.799 7.237 1.00 51.16 101 ALA A CA 1
ATOM 774 C C . ALA A 1 101 ? 25.314 -21.614 6.087 1.00 51.16 101 ALA A C 1
ATOM 776 O O . ALA A 1 101 ? 24.995 -21.043 5.046 1.00 51.16 101 ALA A O 1
ATOM 777 N N . LEU A 1 102 ? 26.557 -22.040 6.316 1.00 45.25 102 LEU A N 1
ATOM 778 C CA . LEU A 1 102 ? 27.501 -22.380 5.266 1.00 45.25 102 LEU A CA 1
ATOM 779 C C . LEU A 1 102 ? 26.847 -23.519 4.488 1.00 45.25 102 LEU A C 1
ATOM 781 O O . LEU A 1 102 ? 27.056 -24.694 4.772 1.00 45.25 102 LEU A O 1
ATOM 785 N N . ALA A 1 103 ? 25.984 -23.168 3.539 1.00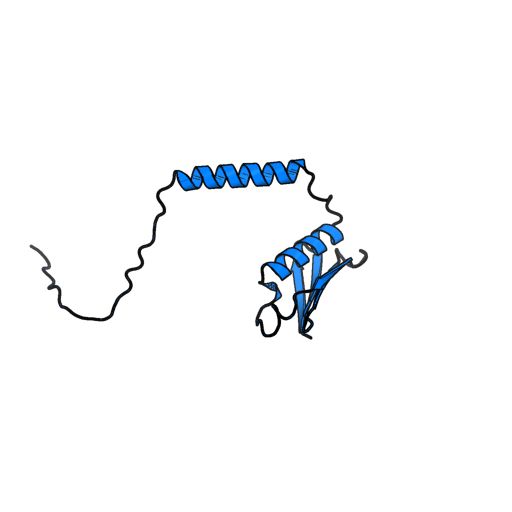 46.59 103 ALA A N 1
ATOM 786 C CA . ALA A 1 103 ? 25.606 -24.083 2.489 1.00 46.59 103 ALA A CA 1
ATOM 787 C C . ALA A 1 103 ? 26.912 -24.443 1.768 1.00 46.59 103 ALA A C 1
ATOM 789 O O . ALA A 1 103 ? 27.557 -23.540 1.221 1.00 46.59 103 ALA A O 1
ATOM 790 N N . PRO A 1 104 ? 27.356 -25.712 1.757 1.00 41.28 104 PRO A N 1
ATOM 791 C CA . PRO A 1 104 ? 28.456 -26.076 0.894 1.00 41.28 104 PRO A CA 1
ATOM 792 C C . PRO A 1 104 ? 27.966 -25.860 -0.537 1.00 41.28 104 PRO A C 1
ATOM 794 O O . PRO A 1 104 ? 27.107 -26.594 -1.035 1.00 41.28 104 PRO A O 1
ATOM 797 N N . ARG A 1 105 ? 28.507 -24.834 -1.205 1.00 41.28 105 ARG A N 1
ATOM 798 C CA . ARG A 1 105 ? 28.553 -24.776 -2.665 1.00 41.28 105 ARG A CA 1
ATOM 799 C C . ARG A 1 105 ? 29.223 -26.076 -3.102 1.00 41.28 105 ARG A C 1
ATOM 801 O O . ARG A 1 105 ? 30.443 -26.182 -3.097 1.00 41.28 105 ARG A O 1
ATOM 808 N N . ARG A 1 106 ? 28.413 -27.085 -3.432 1.00 41.34 106 ARG A N 1
ATOM 809 C CA . ARG A 1 106 ? 28.846 -28.284 -4.145 1.00 41.34 106 ARG A CA 1
ATOM 810 C C . ARG A 1 106 ? 29.311 -27.830 -5.527 1.00 41.34 106 ARG A C 1
ATOM 812 O O . ARG A 1 106 ? 28.550 -27.865 -6.490 1.00 41.34 106 ARG A O 1
ATOM 819 N N . SER A 1 107 ? 30.561 -27.383 -5.619 1.00 38.72 107 SER A N 1
ATOM 820 C CA . SER A 1 107 ? 31.324 -27.500 -6.849 1.00 38.72 107 SER A CA 1
ATOM 821 C C . SER A 1 107 ? 31.424 -28.993 -7.137 1.00 38.72 107 SER A C 1
ATOM 823 O O . SER A 1 107 ? 31.978 -29.796 -6.389 1.00 38.72 107 SER A O 1
ATOM 825 N N . ARG A 1 108 ? 30.738 -29.381 -8.203 1.00 43.81 108 ARG A N 1
ATOM 826 C CA . ARG A 1 108 ? 30.672 -30.732 -8.731 1.00 43.81 108 ARG A CA 1
ATOM 827 C C . ARG A 1 108 ? 32.018 -31.030 -9.393 1.00 43.81 108 ARG A C 1
ATOM 829 O O . ARG A 1 108 ? 32.143 -30.931 -10.603 1.00 43.81 108 ARG A O 1
ATOM 836 N N . ALA A 1 109 ? 33.032 -31.341 -8.595 1.00 40.59 109 ALA A N 1
ATOM 837 C CA . ALA A 1 109 ? 34.298 -31.868 -9.081 1.00 40.59 109 ALA A CA 1
ATOM 838 C C . ALA A 1 109 ? 34.900 -32.791 -8.014 1.00 40.59 109 ALA A C 1
ATOM 840 O O . ALA A 1 109 ? 35.332 -32.331 -6.968 1.00 40.59 109 ALA A O 1
ATOM 841 N N . ALA A 1 110 ? 34.823 -34.096 -8.297 1.00 41.94 110 ALA A N 1
ATOM 842 C CA . ALA A 1 110 ? 35.718 -35.189 -7.900 1.00 41.94 110 ALA A CA 1
ATOM 843 C C . ALA A 1 110 ? 36.509 -35.025 -6.573 1.00 41.94 110 ALA A C 1
ATOM 845 O O . ALA A 1 110 ? 37.333 -34.139 -6.421 1.00 41.94 110 ALA A O 1
ATOM 846 N N . ARG A 1 111 ? 36.450 -35.956 -5.622 1.00 38.31 111 ARG A N 1
ATOM 847 C CA . ARG A 1 111 ? 36.935 -37.335 -5.776 1.00 38.31 111 ARG A CA 1
ATOM 848 C C . ARG A 1 111 ? 36.489 -38.174 -4.573 1.00 38.31 111 ARG A C 1
ATOM 850 O O . ARG A 1 111 ? 36.433 -37.679 -3.454 1.00 38.31 111 ARG A O 1
ATOM 857 N N . ARG A 1 112 ? 36.208 -39.451 -4.859 1.00 46.53 112 ARG A N 1
ATOM 858 C CA . ARG A 1 112 ? 36.210 -40.620 -3.962 1.00 46.53 112 ARG A CA 1
ATOM 859 C C . ARG A 1 112 ? 36.797 -40.347 -2.568 1.00 46.53 112 ARG A C 1
ATOM 861 O O . ARG A 1 112 ? 38.008 -40.199 -2.443 1.00 46.53 112 ARG A O 1
ATOM 868 N N . ILE A 1 113 ? 35.957 -40.421 -1.540 1.00 45.59 113 ILE A N 1
ATOM 869 C CA . ILE A 1 113 ? 36.397 -40.795 -0.194 1.00 45.59 113 ILE A CA 1
ATOM 870 C C . ILE A 1 113 ? 35.703 -42.115 0.127 1.00 45.59 113 ILE A C 1
ATOM 872 O O . ILE A 1 113 ? 34.495 -42.272 -0.043 1.00 45.59 113 ILE A O 1
ATOM 876 N N . ILE A 1 114 ? 36.544 -43.088 0.443 1.00 50.69 114 ILE A N 1
ATOM 877 C CA . ILE A 1 114 ? 36.260 -44.505 0.612 1.00 50.69 114 ILE A CA 1
ATOM 878 C C . ILE A 1 114 ? 35.465 -44.692 1.910 1.00 50.69 114 ILE A C 1
ATOM 880 O O . ILE A 1 114 ? 35.824 -44.139 2.946 1.00 50.69 114 ILE A O 1
ATOM 884 N N . PHE A 1 115 ? 34.386 -45.472 1.847 1.00 37.66 115 PHE A N 1
ATOM 885 C CA . PHE A 1 115 ? 33.689 -45.971 3.029 1.00 37.66 115 PHE A CA 1
ATOM 886 C C . PHE A 1 115 ? 34.594 -46.972 3.756 1.00 37.66 115 PHE A C 1
ATOM 888 O O . PHE A 1 115 ? 34.884 -48.028 3.201 1.00 37.66 115 PHE A O 1
ATOM 895 N N . PHE A 1 116 ? 34.961 -46.691 5.005 1.00 39.53 116 PHE A N 1
ATOM 896 C CA . PHE A 1 116 ? 35.233 -47.751 5.974 1.00 39.53 116 PHE A CA 1
ATOM 897 C C . PHE A 1 116 ? 34.049 -47.825 6.937 1.00 39.53 116 PHE A C 1
ATOM 899 O O . PHE A 1 116 ? 33.841 -46.963 7.787 1.00 39.53 116 PHE A O 1
ATOM 906 N N . LYS A 1 117 ? 33.219 -48.845 6.706 1.00 34.16 117 LYS A N 1
ATOM 907 C CA . LY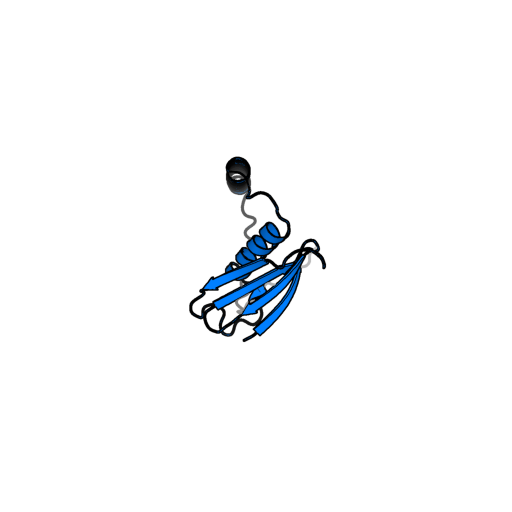S A 1 117 ? 32.197 -49.351 7.623 1.00 34.16 117 LYS A CA 1
ATOM 908 C C . LYS A 1 117 ? 32.911 -50.316 8.578 1.00 34.16 117 LYS A C 1
ATOM 910 O O . LYS A 1 117 ? 33.754 -51.082 8.123 1.00 34.16 117 LYS A O 1
ATOM 915 N N . GLY A 1 118 ? 32.633 -50.183 9.871 1.00 35.00 118 GLY A N 1
ATOM 916 C CA . GLY A 1 118 ? 33.494 -50.661 10.953 1.00 35.00 118 GLY A CA 1
ATOM 917 C C . GLY A 1 118 ? 33.565 -52.162 11.219 1.00 35.00 118 GLY A C 1
ATOM 918 O O . GLY A 1 118 ? 32.882 -52.955 10.574 1.00 35.00 118 GLY A O 1
ATOM 919 N N . VAL A 1 119 ? 34.381 -52.464 12.235 1.00 35.06 119 VAL A N 1
ATOM 920 C CA . VAL A 1 119 ? 34.252 -53.486 13.289 1.00 35.06 119 VAL A CA 1
ATOM 921 C C . VAL A 1 119 ? 34.876 -52.877 14.542 1.00 35.06 119 VAL A C 1
ATOM 923 O O . VAL A 1 119 ? 35.930 -52.220 14.378 1.00 35.06 119 VAL A O 1
#

Sequence (119 aa):
MKTIRLKRDGVTVRVSVAPSTLIVDAQCGWFAEPMTEYREHGGALAGVDRPEQTPLAKALIAAAVDRAMRRPARSAFDRLCDELHAERQARQCAGKPLRMALAPRRSRAARRIIFFKGV

Foldseek 3Di:
DDWDWDADPQWTWIWDDDQFKIKIWIANDDPFDIFIDMDGDGRPQPPPPCSCVDPVNVVRNVVSHCVNVVPPDQDPVNVVVVVVVVVVVVVVVVPDPPPPPPPPPPPPDDDDDDDDDDD

pLDDT: mean 74.58, std 17.91, range [34.16, 93.56]

Radius of gyration: 23.66 Å; chains: 1; bounding box: 57×64×38 Å

Secondary structure (DSSP, 8-state):
-EEEEEEETTEEEEEEE-SSEEEEEEESSSSSPPEEEEEE-TTTTTT-S-GGGSHHHHHHHHHHHHHHTTPPP--HHHHHHHHHHHHHHHHHHHTS-----------------------

Organism: NCBI:txid624376